Protein AF-A0A1I1TSI1-F1 (afdb_monomer)

Foldseek 3Di:
DVLLVVLLVLLVVLLVLLVLLLVLLVLCQPPDPNNDPVVVSLVSLVPSLVVLVVSLVVVVCCCVVVVRDDDPLNSVLSVVLSVLSVVCSPDDDDSVSSVVSSVSSVVSSVVSVVVSVCSVPPDPPD

Structure (mmCIF, N/CA/C/O backbone):
data_AF-A0A1I1TSI1-F1
#
_entry.id   AF-A0A1I1TSI1-F1
#
loop_
_atom_site.group_PDB
_atom_site.id
_atom_site.type_symbol
_atom_site.label_atom_id
_atom_site.label_alt_id
_atom_site.label_comp_id
_atom_site.label_asym_id
_atom_site.label_entity_id
_atom_site.label_seq_id
_atom_site.pdbx_PDB_ins_code
_atom_site.Cartn_x
_atom_site.Cartn_y
_atom_site.Cartn_z
_atom_site.occupancy
_atom_site.B_iso_or_equiv
_atom_site.auth_seq_id
_atom_site.auth_comp_id
_atom_site.auth_asym_id
_atom_site.auth_atom_id
_atom_site.pdbx_PDB_model_num
ATOM 1 N N . MET A 1 1 ? -21.316 3.271 17.394 1.00 55.59 1 MET A N 1
ATOM 2 C CA . MET A 1 1 ? -21.723 3.083 15.975 1.00 55.59 1 MET A CA 1
ATOM 3 C C . MET A 1 1 ? -20.929 3.926 14.962 1.00 55.59 1 MET A C 1
ATOM 5 O O . MET A 1 1 ? -20.455 3.345 13.994 1.00 55.59 1 MET A O 1
ATOM 9 N N . LYS A 1 2 ? -20.707 5.243 15.164 1.00 72.94 2 LYS A N 1
ATOM 10 C CA . LYS A 1 2 ? -19.961 6.109 14.207 1.00 72.94 2 LYS A CA 1
ATOM 11 C C . LYS A 1 2 ? -18.517 5.671 13.898 1.00 72.94 2 LYS A C 1
ATOM 13 O O . LYS A 1 2 ? -18.071 5.831 12.772 1.00 72.94 2 LYS A O 1
ATOM 18 N N . GLN A 1 3 ? -17.786 5.123 14.870 1.00 74.06 3 GLN A N 1
ATOM 19 C CA . GLN A 1 3 ? -16.387 4.714 14.674 1.00 74.06 3 GLN A CA 1
ATOM 20 C C . GLN A 1 3 ? -16.244 3.469 13.792 1.00 74.06 3 GLN A C 1
ATOM 22 O O . GLN A 1 3 ? -15.420 3.447 12.886 1.00 74.06 3 GLN A O 1
ATOM 27 N N . LYS A 1 4 ? -17.058 2.434 14.045 1.00 77.75 4 LYS A N 1
ATOM 28 C CA . LYS A 1 4 ? -17.019 1.172 13.291 1.00 77.75 4 LYS A CA 1
ATOM 29 C C . LYS A 1 4 ? -17.292 1.416 11.805 1.00 77.75 4 LYS A C 1
ATOM 31 O O . LYS A 1 4 ? -16.547 0.937 10.957 1.00 77.75 4 LYS A O 1
ATOM 36 N N . SER A 1 5 ? -18.319 2.208 11.493 1.00 82.62 5 SER A N 1
ATOM 37 C CA . SER A 1 5 ? -18.647 2.560 10.108 1.00 82.62 5 SER A CA 1
ATOM 38 C C . SER A 1 5 ? -17.562 3.409 9.444 1.00 82.62 5 SER A C 1
ATOM 40 O O . SER A 1 5 ? -17.311 3.246 8.254 1.00 82.62 5 SER A O 1
ATOM 42 N N . LEU A 1 6 ? -16.884 4.276 10.199 1.00 83.25 6 LEU A N 1
ATOM 43 C CA . LEU A 1 6 ? -15.765 5.067 9.695 1.00 83.25 6 LEU A CA 1
ATOM 44 C C . LEU A 1 6 ? -14.547 4.185 9.378 1.00 83.25 6 LEU A C 1
ATOM 46 O O . LEU A 1 6 ? -13.996 4.305 8.287 1.00 83.25 6 LEU A O 1
ATOM 50 N N . ASN A 1 7 ? -14.173 3.266 10.272 1.00 81.75 7 ASN A N 1
ATOM 51 C CA . ASN A 1 7 ? -13.076 2.320 10.042 1.00 81.75 7 ASN A CA 1
ATOM 52 C C . ASN A 1 7 ? -13.319 1.471 8.788 1.00 81.75 7 ASN A C 1
ATOM 54 O O . ASN A 1 7 ? -12.431 1.358 7.950 1.00 81.75 7 ASN A O 1
ATOM 58 N N . ILE A 1 8 ? -14.541 0.955 8.620 1.00 85.06 8 ILE A N 1
ATOM 59 C CA . ILE A 1 8 ? -14.934 0.195 7.427 1.00 85.06 8 ILE A CA 1
ATOM 60 C C . ILE A 1 8 ? -14.800 1.059 6.167 1.00 85.06 8 ILE A C 1
ATOM 62 O O . ILE A 1 8 ? -14.173 0.629 5.204 1.00 85.06 8 ILE A O 1
ATOM 66 N N . LYS A 1 9 ? -15.323 2.294 6.174 1.00 87.94 9 LYS A N 1
ATOM 67 C CA . LYS A 1 9 ? -15.201 3.213 5.028 1.00 87.94 9 LYS A CA 1
ATOM 68 C C . LYS A 1 9 ? -13.744 3.486 4.662 1.00 87.94 9 LYS A C 1
ATOM 70 O O . LYS A 1 9 ? -13.395 3.404 3.490 1.00 87.94 9 LYS A O 1
ATOM 75 N N . LEU A 1 10 ? -12.894 3.778 5.646 1.00 85.88 10 LEU A N 1
ATOM 76 C CA . LEU A 1 10 ? -11.471 4.014 5.407 1.00 85.88 10 LEU A CA 1
ATOM 77 C C . LEU A 1 10 ? -10.768 2.775 4.858 1.00 85.88 10 LEU A C 1
ATOM 79 O O . LEU A 1 10 ? -10.004 2.896 3.910 1.00 85.88 10 LEU A O 1
ATOM 83 N N . SER A 1 11 ? -11.042 1.594 5.413 1.00 86.50 11 SER A N 1
ATOM 84 C CA . SER A 1 11 ? -10.464 0.342 4.924 1.00 86.50 11 SER A CA 1
ATOM 85 C C . SER A 1 11 ? -10.934 -0.007 3.510 1.00 86.50 11 SER A C 1
ATOM 87 O O . SER A 1 11 ? -10.134 -0.514 2.735 1.00 86.50 11 SER A O 1
ATOM 89 N N . ILE A 1 12 ? -12.176 0.316 3.133 1.00 89.75 12 ILE A N 1
ATOM 90 C CA . ILE A 1 12 ? -12.665 0.160 1.752 1.00 89.75 12 ILE A CA 1
ATOM 91 C C . ILE A 1 12 ? -11.945 1.125 0.805 1.00 89.75 12 ILE A C 1
ATOM 93 O O . ILE A 1 12 ? -11.468 0.700 -0.243 1.00 89.75 12 ILE A O 1
ATOM 97 N N . ILE A 1 13 ? -11.825 2.406 1.173 1.00 90.44 13 ILE A N 1
ATOM 98 C CA . ILE A 1 13 ? -11.102 3.406 0.367 1.00 90.44 13 ILE A CA 1
ATOM 99 C C . ILE A 1 13 ? -9.640 2.984 0.195 1.00 90.44 13 ILE A C 1
ATOM 101 O O . ILE A 1 13 ? -9.113 2.992 -0.913 1.00 90.44 13 ILE A O 1
ATOM 105 N N . GLN A 1 14 ? -8.996 2.560 1.280 1.00 89.81 14 GLN A N 1
ATOM 106 C CA . GLN A 1 14 ? -7.630 2.053 1.261 1.00 89.81 14 GLN A CA 1
ATOM 107 C C . GLN A 1 14 ? -7.491 0.825 0.358 1.00 89.81 14 GLN A C 1
ATOM 109 O O . GLN A 1 14 ? -6.555 0.760 -0.432 1.00 89.81 14 GLN A O 1
ATOM 114 N N . LEU A 1 15 ? -8.422 -0.129 0.445 1.00 92.25 15 LEU A N 1
ATOM 115 C CA . LEU A 1 15 ? -8.424 -1.323 -0.395 1.00 92.25 15 LEU A CA 1
ATOM 116 C C . LEU A 1 15 ? -8.572 -0.969 -1.878 1.00 92.25 15 LEU A C 1
ATOM 118 O O . LEU A 1 15 ? -7.867 -1.523 -2.714 1.00 92.25 15 LEU A O 1
ATOM 122 N N . PHE A 1 16 ? -9.444 -0.017 -2.199 1.00 91.94 16 PHE A N 1
ATOM 123 C CA . PHE A 1 16 ? -9.619 0.463 -3.564 1.00 91.94 16 PHE A CA 1
ATOM 124 C C . PHE A 1 16 ? -8.327 1.077 -4.118 1.00 91.94 16 PHE A C 1
ATOM 126 O O . PHE A 1 16 ? -7.870 0.692 -5.192 1.00 91.94 16 PHE A O 1
ATOM 133 N N . VAL A 1 17 ? -7.684 1.963 -3.351 1.00 91.31 17 VAL A N 1
ATOM 134 C CA . VAL A 1 17 ? -6.398 2.568 -3.738 1.00 91.31 17 VAL A CA 1
ATOM 135 C C . VAL A 1 17 ? -5.313 1.505 -3.889 1.00 91.31 17 VAL A C 1
ATOM 137 O O . VAL A 1 17 ? -4.495 1.586 -4.799 1.00 91.31 17 VAL A O 1
ATOM 140 N N . PHE A 1 18 ? -5.326 0.472 -3.052 1.00 91.06 18 PHE A N 1
ATOM 141 C CA . PHE A 1 18 ? -4.411 -0.654 -3.170 1.00 91.06 18 PHE A CA 1
ATOM 142 C C . PHE A 1 18 ? -4.580 -1.454 -4.457 1.00 91.06 18 PHE A C 1
ATOM 144 O O . PHE A 1 18 ? -3.587 -1.790 -5.096 1.00 91.06 18 PHE A O 1
ATOM 151 N N . VAL A 1 19 ? -5.820 -1.754 -4.842 1.00 90.75 19 VAL A N 1
ATOM 152 C CA . VAL A 1 19 ? -6.108 -2.460 -6.096 1.00 90.75 19 VAL A CA 1
ATOM 153 C C . VAL A 1 19 ? -5.654 -1.621 -7.290 1.00 90.75 19 VAL A C 1
ATOM 155 O O . VAL A 1 19 ? -5.019 -2.156 -8.195 1.00 90.75 19 VAL A O 1
ATOM 158 N N . LEU A 1 20 ? -5.887 -0.304 -7.259 1.00 90.06 20 LEU A N 1
ATOM 159 C CA . LEU A 1 20 ? -5.354 0.609 -8.274 1.00 90.06 20 LEU A CA 1
ATOM 160 C C . LEU A 1 20 ? -3.820 0.598 -8.303 1.00 90.06 20 LEU A C 1
ATOM 162 O O . LEU A 1 20 ? -3.233 0.521 -9.377 1.00 90.06 20 LEU A O 1
ATOM 166 N N . ASN A 1 21 ? -3.170 0.614 -7.136 1.00 90.19 21 ASN A N 1
ATOM 167 C CA . ASN A 1 21 ? -1.711 0.573 -7.037 1.00 90.19 21 ASN A CA 1
ATOM 168 C C . ASN A 1 21 ? -1.136 -0.722 -7.632 1.00 90.19 21 ASN A C 1
ATOM 170 O O . ASN A 1 21 ? -0.161 -0.688 -8.375 1.00 90.19 21 ASN A O 1
ATOM 174 N N . LEU A 1 22 ? -1.769 -1.867 -7.355 1.00 90.00 22 LEU A N 1
ATOM 175 C CA . LEU A 1 22 ? -1.401 -3.154 -7.949 1.00 90.00 22 LEU A CA 1
ATOM 176 C C . LEU A 1 22 ? -1.588 -3.165 -9.464 1.00 90.00 22 LEU A C 1
ATOM 178 O O . LEU A 1 22 ? -0.725 -3.667 -10.181 1.00 90.00 22 LEU A O 1
ATOM 182 N N . PHE A 1 23 ? -2.696 -2.602 -9.946 1.00 89.06 23 PHE A N 1
ATOM 183 C CA . PHE A 1 23 ? -2.956 -2.503 -11.374 1.00 89.06 23 PHE A CA 1
ATOM 184 C C . PHE A 1 23 ? -1.859 -1.693 -12.075 1.00 89.06 23 PHE A C 1
ATOM 186 O O . PHE A 1 23 ? -1.279 -2.183 -13.041 1.00 89.06 23 PHE A O 1
ATOM 193 N N . ILE A 1 24 ? -1.491 -0.534 -11.520 1.00 87.88 24 ILE A N 1
ATOM 194 C CA . ILE A 1 24 ? -0.416 0.329 -12.034 1.00 87.88 24 ILE A CA 1
ATOM 195 C C . ILE A 1 24 ? 0.939 -0.391 -12.038 1.00 87.88 24 ILE A C 1
ATOM 197 O O . ILE A 1 24 ? 1.671 -0.327 -13.023 1.00 87.88 24 ILE A O 1
ATOM 201 N N . PHE A 1 25 ? 1.280 -1.120 -10.970 1.00 85.50 25 PHE A N 1
ATOM 202 C CA . PHE A 1 25 ? 2.509 -1.919 -10.961 1.00 85.50 25 PHE A CA 1
ATOM 203 C C . PHE A 1 25 ? 2.500 -3.016 -12.019 1.00 85.50 25 PHE A C 1
ATOM 205 O O . PHE A 1 25 ? 3.502 -3.218 -12.698 1.00 85.50 25 PHE A O 1
ATOM 212 N N . SER A 1 26 ? 1.372 -3.701 -12.195 1.00 87.88 26 SER A N 1
ATOM 213 C CA . SER A 1 26 ? 1.256 -4.737 -13.218 1.00 87.88 26 SER A CA 1
ATOM 214 C C . SER A 1 26 ? 1.347 -4.160 -14.634 1.00 87.88 26 SER A C 1
ATOM 216 O O . SER A 1 26 ? 1.960 -4.774 -15.498 1.00 87.88 26 SER A O 1
ATOM 218 N N . SER A 1 27 ? 0.819 -2.956 -14.880 1.00 86.75 27 SER A N 1
ATOM 219 C CA . SER A 1 27 ? 0.8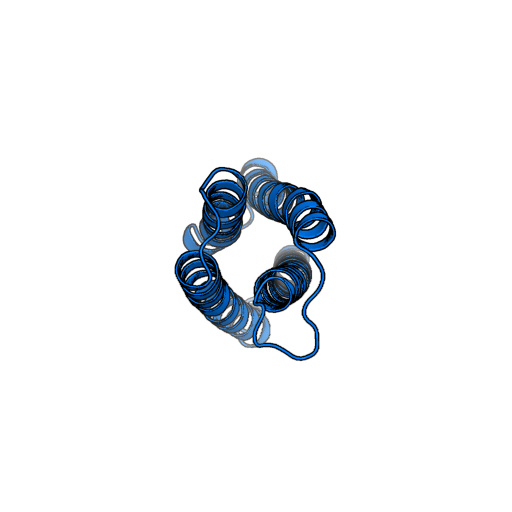82 -2.333 -16.204 1.00 86.75 27 SER A CA 1
ATOM 220 C C . SER A 1 27 ? 2.285 -1.872 -16.598 1.00 86.75 27 SER A C 1
ATOM 222 O O . SER A 1 27 ? 2.501 -1.594 -17.766 1.00 86.75 27 SER A O 1
ATOM 224 N N . MET A 1 28 ? 3.247 -1.805 -15.674 1.00 83.81 28 MET A N 1
ATOM 225 C CA . MET A 1 28 ? 4.651 -1.507 -16.003 1.00 83.81 28 MET A CA 1
ATOM 226 C C . MET A 1 28 ? 5.455 -2.754 -16.401 1.00 83.81 28 MET A C 1
ATOM 228 O O . MET A 1 28 ? 6.617 -2.649 -16.778 1.00 83.81 28 MET A O 1
ATOM 232 N N . MET A 1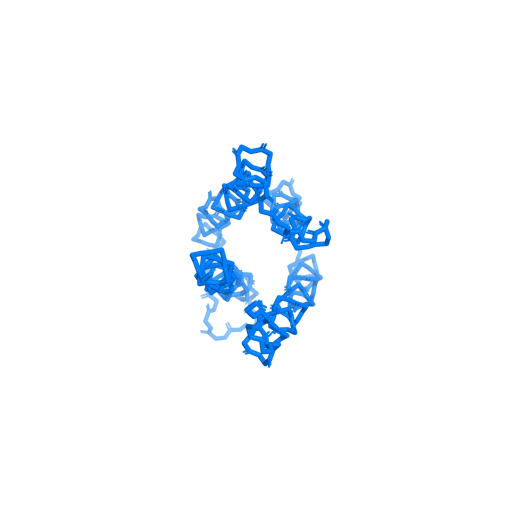 29 ? 4.868 -3.950 -16.321 1.00 85.50 29 MET A N 1
ATOM 233 C CA . MET A 1 29 ? 5.555 -5.183 -16.697 1.00 85.50 29 MET A CA 1
ATOM 234 C C . MET A 1 29 ? 5.40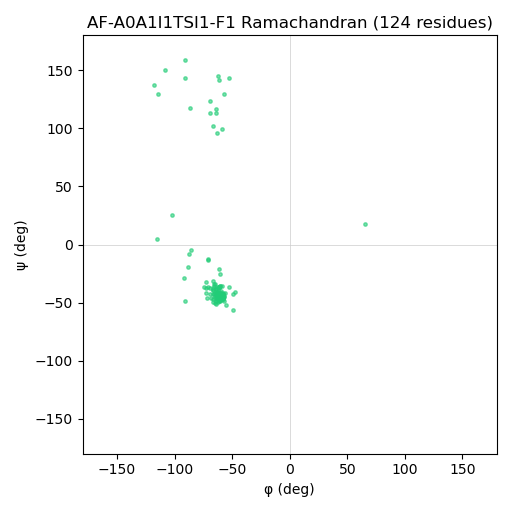6 -5.442 -18.196 1.00 85.50 29 MET A C 1
ATOM 236 O O . MET A 1 29 ? 4.303 -5.685 -18.685 1.00 85.50 29 MET A O 1
ATOM 240 N N . ARG A 1 30 ? 6.528 -5.463 -18.921 1.00 83.44 30 ARG A N 1
ATOM 241 C CA . ARG A 1 30 ? 6.557 -5.570 -20.395 1.00 83.44 30 ARG A CA 1
ATOM 242 C C . ARG A 1 30 ? 5.948 -6.855 -20.958 1.00 83.44 30 ARG A C 1
ATOM 244 O O . ARG A 1 30 ? 5.586 -6.903 -22.127 1.00 83.44 30 ARG A O 1
ATOM 251 N N . PHE A 1 31 ? 5.857 -7.905 -20.145 1.00 82.31 31 PHE A N 1
ATOM 252 C CA . PHE A 1 31 ? 5.331 -9.207 -20.556 1.00 82.31 31 PHE A CA 1
ATOM 253 C C . PHE A 1 31 ? 3.806 -9.335 -20.410 1.00 82.31 31 PHE A C 1
ATOM 255 O O . PHE A 1 31 ? 3.247 -10.347 -20.836 1.00 82.31 31 PHE A O 1
ATOM 262 N N . LEU A 1 32 ? 3.123 -8.362 -19.793 1.00 84.31 32 LEU A N 1
ATOM 263 C CA . LEU A 1 32 ? 1.671 -8.401 -19.612 1.00 84.31 32 LEU A CA 1
ATOM 264 C C . LEU A 1 32 ? 0.947 -7.719 -20.785 1.00 84.31 32 LEU A C 1
ATOM 266 O O . LEU A 1 32 ? 1.409 -6.698 -21.289 1.00 84.31 32 LEU A O 1
ATOM 270 N N . PRO A 1 33 ? -0.222 -8.232 -21.217 1.00 79.62 33 PRO A N 1
ATOM 271 C CA . PRO A 1 33 ? -0.926 -7.705 -22.390 1.00 79.62 33 PRO A CA 1
ATOM 272 C C . PRO A 1 33 ? -1.551 -6.318 -22.162 1.00 79.62 33 PRO A C 1
ATOM 274 O O . PRO A 1 33 ? -1.966 -5.670 -23.116 1.00 79.62 33 PRO A O 1
ATOM 277 N N . TRP A 1 34 ? -1.617 -5.859 -20.910 1.00 83.38 34 TRP A N 1
ATOM 278 C CA . TRP A 1 34 ? -2.032 -4.509 -20.516 1.00 83.38 34 TRP A CA 1
ATOM 279 C C . TRP A 1 34 ? -0.836 -3.618 -20.149 1.00 83.38 34 TRP A C 1
ATOM 281 O O . TRP A 1 34 ? -0.978 -2.689 -19.350 1.00 83.38 34 TRP A O 1
ATOM 291 N N . PHE A 1 35 ? 0.348 -3.918 -20.693 1.00 81.62 35 PHE A N 1
ATOM 292 C CA . PHE A 1 35 ? 1.519 -3.064 -20.551 1.00 81.62 35 PHE A CA 1
ATOM 293 C C . PHE A 1 35 ? 1.214 -1.658 -21.076 1.00 81.62 35 PHE A C 1
ATOM 295 O O . PHE A 1 35 ? 0.722 -1.484 -22.192 1.00 81.62 35 PHE A O 1
ATOM 302 N N . VAL A 1 36 ? 1.520 -0.658 -20.261 1.00 79.06 36 VAL A N 1
ATOM 303 C CA . VAL A 1 36 ? 1.502 0.746 -20.649 1.00 79.06 36 VAL A CA 1
ATOM 304 C C . VAL A 1 36 ? 2.920 1.262 -20.501 1.00 79.06 36 VAL A C 1
ATOM 306 O O . VAL A 1 36 ? 3.599 0.953 -19.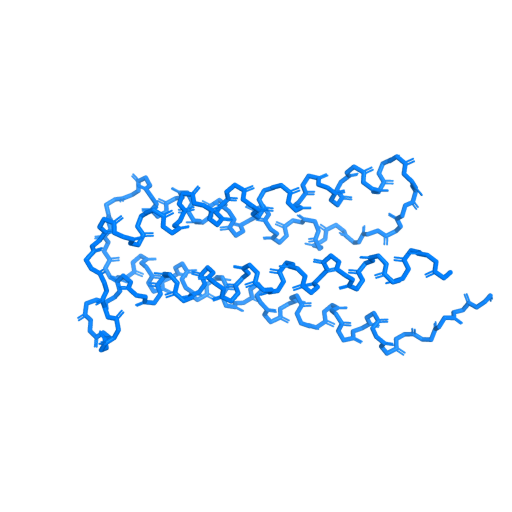523 1.00 79.06 36 VAL A O 1
ATOM 309 N N . GLU A 1 37 ? 3.358 2.042 -21.482 1.00 75.81 37 GLU A N 1
ATOM 310 C CA . GLU A 1 37 ? 4.693 2.623 -21.499 1.00 75.81 37 GLU A CA 1
ATOM 311 C C . GLU A 1 37 ? 4.995 3.371 -20.195 1.00 75.81 37 GLU A C 1
ATOM 313 O O . GLU A 1 37 ? 4.112 4.009 -19.605 1.00 75.81 37 GLU A O 1
ATOM 318 N N . ASP A 1 38 ? 6.252 3.271 -19.753 1.00 69.19 38 ASP A N 1
ATOM 319 C CA . ASP A 1 38 ? 6.683 3.592 -18.391 1.00 69.19 38 ASP A CA 1
ATOM 320 C C . ASP A 1 38 ? 6.140 4.949 -17.907 1.00 69.19 38 ASP A C 1
ATOM 322 O O . ASP A 1 38 ? 5.615 5.041 -16.801 1.00 69.19 38 ASP A O 1
ATOM 326 N N . ALA A 1 39 ? 6.116 5.980 -18.757 1.00 72.38 39 ALA A N 1
ATOM 327 C CA . ALA A 1 39 ? 5.605 7.308 -18.408 1.00 72.38 39 ALA A CA 1
ATOM 328 C C . ALA A 1 39 ? 4.215 7.292 -17.736 1.00 72.38 39 ALA A C 1
ATOM 330 O O . ALA A 1 39 ? 4.006 7.981 -16.737 1.00 72.38 39 ALA A O 1
ATOM 331 N N . PHE A 1 40 ? 3.271 6.483 -18.224 1.00 75.50 40 PHE A N 1
ATOM 332 C CA . PHE A 1 40 ? 1.919 6.428 -17.659 1.00 75.50 40 PHE A CA 1
ATOM 333 C C . PHE A 1 40 ? 1.879 5.681 -16.317 1.00 75.50 40 PHE A C 1
ATOM 335 O O . PHE A 1 40 ? 1.168 6.087 -15.395 1.00 75.50 40 PHE A O 1
ATOM 342 N N . GLY A 1 41 ? 2.687 4.625 -16.176 1.00 78.06 41 GLY A N 1
ATOM 343 C CA . GLY A 1 41 ? 2.856 3.906 -14.911 1.00 78.06 41 GLY A CA 1
ATOM 344 C C . GLY A 1 41 ? 3.436 4.799 -13.812 1.00 78.06 41 GLY A C 1
ATOM 345 O O . GLY A 1 41 ? 2.972 4.774 -12.670 1.00 78.06 41 GLY A O 1
ATOM 346 N N . TRP A 1 42 ? 4.375 5.676 -14.173 1.00 81.00 42 TRP A N 1
ATOM 347 C CA . TRP A 1 42 ? 4.979 6.643 -13.254 1.00 81.00 42 TRP A CA 1
ATOM 348 C C . TRP A 1 42 ? 3.970 7.686 -12.774 1.00 81.00 42 TRP A C 1
ATOM 350 O O . TRP A 1 42 ? 3.914 7.976 -11.578 1.00 81.00 42 TRP A O 1
ATOM 360 N N . PHE A 1 43 ? 3.124 8.211 -13.670 1.00 84.69 43 PHE A N 1
ATOM 361 C CA . PHE A 1 43 ? 2.018 9.090 -13.274 1.00 84.69 43 PHE A CA 1
ATOM 362 C C . PHE A 1 43 ? 1.051 8.391 -12.319 1.00 84.69 43 PHE A C 1
ATOM 364 O O . PHE A 1 43 ? 0.616 8.993 -11.337 1.00 84.69 43 PHE A O 1
ATOM 371 N N . GLY A 1 44 ? 0.762 7.111 -12.563 1.00 84.81 44 GLY A N 1
ATOM 372 C CA . GLY A 1 44 ? -0.024 6.287 -11.652 1.00 84.81 44 GLY A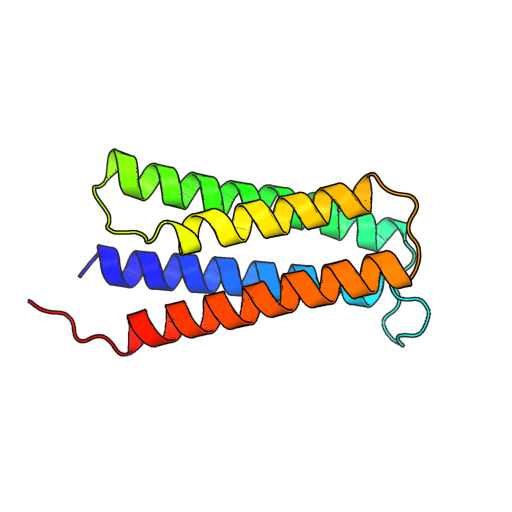 CA 1
ATOM 373 C C . GLY A 1 44 ? 0.572 6.260 -10.243 1.00 84.81 44 GLY A C 1
ATOM 374 O O . GLY A 1 44 ? -0.122 6.594 -9.284 1.00 84.81 44 GLY A O 1
ATOM 375 N N . ILE A 1 45 ? 1.867 5.947 -10.121 1.00 85.19 45 ILE A N 1
ATOM 376 C CA . ILE A 1 45 ? 2.584 5.918 -8.834 1.00 85.19 45 ILE A CA 1
ATOM 377 C C . ILE A 1 45 ? 2.584 7.292 -8.151 1.00 85.19 45 ILE A C 1
ATOM 379 O O . ILE A 1 45 ? 2.355 7.386 -6.942 1.00 85.19 45 ILE A O 1
ATOM 383 N N . LEU A 1 46 ? 2.817 8.365 -8.915 1.00 87.06 46 LEU A N 1
ATOM 384 C CA . LEU A 1 46 ? 2.813 9.741 -8.411 1.00 87.06 46 LEU A CA 1
ATOM 385 C C . LEU A 1 46 ? 1.461 10.153 -7.820 1.00 87.06 46 LEU A C 1
ATOM 387 O O . LEU A 1 46 ? 1.424 11.028 -6.961 1.00 87.06 46 LEU A O 1
ATOM 391 N N . ILE A 1 47 ? 0.362 9.527 -8.244 1.00 87.06 47 ILE A N 1
ATOM 392 C CA . ILE A 1 47 ? -0.972 9.770 -7.692 1.00 87.06 47 ILE A CA 1
ATOM 393 C C . ILE A 1 47 ? -1.258 8.814 -6.528 1.00 87.06 47 ILE A C 1
ATOM 395 O O . ILE A 1 47 ? -1.698 9.253 -5.463 1.00 87.06 47 ILE A O 1
ATOM 399 N N . THR A 1 48 ? -1.012 7.510 -6.685 1.00 89.31 48 THR A N 1
ATOM 400 C CA . THR A 1 48 ? -1.385 6.512 -5.669 1.00 89.31 48 THR A CA 1
ATOM 401 C C . THR A 1 48 ? -0.556 6.619 -4.396 1.00 89.31 48 THR A C 1
ATOM 403 O O . THR A 1 48 ? -1.111 6.462 -3.306 1.00 89.31 48 THR A O 1
ATOM 406 N N . ALA A 1 49 ? 0.741 6.922 -4.492 1.00 88.94 49 ALA A N 1
ATOM 407 C CA . ALA A 1 49 ? 1.615 6.999 -3.325 1.00 88.94 49 ALA A CA 1
ATOM 408 C C . ALA A 1 49 ? 1.217 8.141 -2.360 1.00 88.94 49 ALA A C 1
ATOM 410 O O . ALA A 1 49 ? 0.971 7.853 -1.183 1.00 88.94 49 ALA A O 1
ATOM 411 N N . PRO A 1 50 ? 1.021 9.402 -2.804 1.00 88.56 50 PRO A N 1
ATOM 412 C CA . PRO A 1 50 ? 0.507 10.460 -1.933 1.00 88.56 50 PRO A CA 1
ATOM 413 C C . PRO A 1 50 ? -0.882 10.167 -1.365 1.00 88.56 50 PRO A C 1
ATOM 415 O O . PRO A 1 50 ? -1.150 10.504 -0.213 1.00 88.56 50 PRO A O 1
ATOM 418 N N . VAL A 1 51 ? -1.764 9.514 -2.131 1.00 90.75 51 VAL A N 1
ATOM 419 C CA . VAL A 1 51 ? -3.097 9.130 -1.640 1.00 90.75 51 VAL A CA 1
ATOM 420 C C . VAL A 1 51 ? -2.985 8.108 -0.507 1.00 90.75 51 VAL A C 1
ATOM 422 O O . VAL A 1 51 ? -3.637 8.274 0.525 1.00 90.75 51 VAL A O 1
ATOM 425 N N . LEU A 1 52 ? -2.127 7.090 -0.644 1.00 89.75 52 LEU A N 1
ATOM 426 C CA . LEU A 1 52 ? -1.849 6.132 0.429 1.00 89.75 52 LEU A CA 1
ATOM 427 C C . LEU A 1 52 ? -1.294 6.844 1.672 1.00 89.75 52 LEU A C 1
ATOM 429 O O . LEU A 1 52 ? -1.815 6.640 2.770 1.00 89.75 52 LEU A O 1
ATOM 433 N N . LEU A 1 53 ? -0.321 7.748 1.519 1.00 89.94 53 LEU A N 1
ATOM 434 C CA . LEU A 1 53 ? 0.184 8.557 2.639 1.00 89.94 53 LEU A CA 1
ATOM 435 C C . LEU A 1 53 ? -0.922 9.377 3.303 1.00 89.94 53 LEU A C 1
ATOM 437 O O . LEU A 1 53 ? -1.035 9.372 4.529 1.00 89.94 53 LEU A O 1
ATOM 441 N N . GLY A 1 54 ? -1.766 10.035 2.509 1.00 88.31 54 GLY A N 1
ATOM 442 C CA . GLY A 1 54 ? -2.906 10.807 2.992 1.00 88.31 54 GLY A CA 1
ATOM 443 C C . GLY A 1 54 ? -3.859 9.959 3.831 1.00 88.31 54 GLY A C 1
ATOM 444 O O . GLY A 1 54 ? -4.248 10.370 4.923 1.00 88.31 54 GLY A O 1
ATOM 445 N N . ILE A 1 55 ? -4.170 8.738 3.387 1.00 87.69 55 ILE A N 1
ATOM 446 C CA . ILE A 1 55 ? -4.989 7.788 4.154 1.00 87.69 55 ILE A CA 1
ATOM 447 C C . ILE A 1 55 ? -4.315 7.445 5.488 1.00 87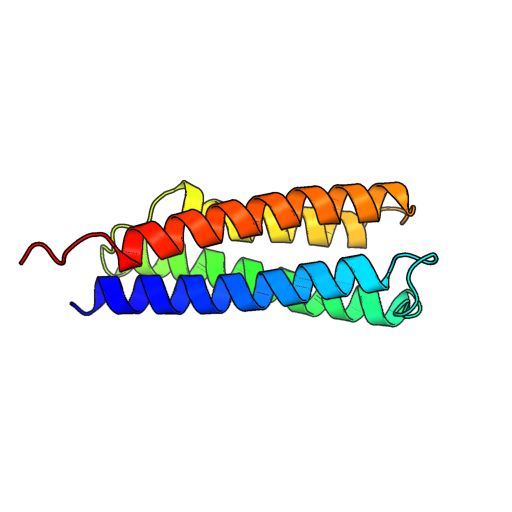.69 55 ILE A C 1
ATOM 449 O O . ILE A 1 55 ? -4.970 7.490 6.532 1.00 87.69 55 ILE A O 1
ATOM 453 N N . GLY A 1 56 ? -3.010 7.156 5.481 1.00 87.81 56 GLY A N 1
ATOM 454 C CA . GLY A 1 56 ? -2.240 6.898 6.701 1.00 87.81 56 GLY A CA 1
ATOM 455 C C . GLY A 1 56 ? -2.288 8.070 7.689 1.00 87.81 56 GLY A C 1
ATOM 456 O O . GLY A 1 56 ? -2.549 7.875 8.879 1.00 87.81 56 GLY A O 1
ATOM 457 N N . ILE A 1 57 ? -2.117 9.300 7.195 1.00 89.25 57 ILE A N 1
ATOM 458 C CA . ILE A 1 57 ? -2.197 10.535 7.990 1.00 89.25 57 ILE A CA 1
ATOM 459 C C . ILE A 1 57 ? -3.600 10.717 8.572 1.00 89.25 57 ILE A C 1
ATOM 461 O O . ILE A 1 57 ? -3.736 10.987 9.766 1.00 89.25 57 ILE A O 1
ATOM 465 N N . VAL A 1 58 ? -4.649 10.517 7.770 1.00 87.19 58 VAL A N 1
ATOM 466 C CA . VAL A 1 58 ? -6.044 10.600 8.225 1.00 87.19 58 VAL A CA 1
ATOM 467 C C . VAL A 1 58 ? -6.308 9.588 9.339 1.00 87.19 58 VAL A C 1
ATOM 469 O O . VAL A 1 58 ? -6.925 9.942 10.343 1.00 87.19 58 VAL A O 1
ATOM 472 N N . MET A 1 59 ? -5.799 8.357 9.229 1.00 86.31 59 MET A N 1
ATOM 473 C CA . MET A 1 59 ? -5.925 7.363 10.301 1.00 86.31 59 MET A CA 1
ATOM 474 C C . MET A 1 59 ? -5.230 7.806 11.595 1.00 86.31 59 MET A C 1
ATOM 476 O O . MET A 1 59 ? -5.806 7.670 12.675 1.00 86.31 59 MET A O 1
ATOM 480 N N . ILE A 1 60 ? -4.018 8.363 11.516 1.00 86.69 60 ILE A N 1
ATOM 481 C CA . ILE A 1 60 ? -3.306 8.889 12.694 1.00 86.69 60 ILE A CA 1
ATOM 482 C C . ILE A 1 60 ? -4.079 10.053 13.319 1.00 86.69 60 ILE A C 1
ATOM 484 O O . ILE A 1 60 ? -4.290 10.074 14.534 1.00 86.69 60 ILE A O 1
ATOM 488 N N . TYR A 1 61 ? -4.535 10.999 12.498 1.00 87.19 61 TYR A N 1
ATOM 489 C CA . TYR A 1 61 ? -5.314 12.148 12.944 1.00 87.19 61 TYR A CA 1
ATOM 490 C C . TYR A 1 61 ? -6.586 11.707 13.670 1.00 87.19 61 TYR A C 1
ATOM 492 O O . TYR A 1 61 ? -6.876 12.157 14.774 1.00 87.19 61 TYR A O 1
ATOM 500 N N . LEU A 1 62 ? -7.320 10.757 13.098 1.00 84.12 62 LEU A N 1
ATOM 501 C CA . LEU A 1 62 ? -8.551 10.233 13.677 1.00 84.12 62 LEU A CA 1
ATOM 502 C C . LEU A 1 62 ? -8.330 9.507 15.005 1.00 84.12 62 LEU A C 1
ATOM 504 O O . LEU A 1 62 ? -9.132 9.660 15.928 1.00 84.12 62 LEU A O 1
ATOM 508 N N . GLN A 1 63 ? -7.235 8.759 15.132 1.00 83.06 63 GLN A N 1
ATOM 509 C CA . GLN A 1 63 ? -6.858 8.160 16.407 1.00 83.06 63 GLN A CA 1
ATOM 510 C C . GLN A 1 63 ? -6.530 9.237 17.452 1.00 83.06 63 GLN A C 1
ATOM 512 O O . GLN A 1 63 ? -7.032 9.167 18.572 1.00 83.06 63 GLN A O 1
ATOM 517 N N . LYS A 1 64 ? -5.702 10.229 17.098 1.00 84.06 64 LYS A N 1
ATOM 518 C CA . LYS A 1 64 ? -5.198 11.243 18.037 1.00 84.06 64 LYS A CA 1
ATOM 519 C C . LYS A 1 64 ? -6.271 12.254 18.449 1.00 84.06 64 LYS A C 1
ATOM 521 O O . LYS A 1 64 ? -6.356 12.603 19.618 1.00 84.06 64 LYS A O 1
ATOM 526 N N . SER A 1 65 ? -7.094 12.709 17.507 1.00 81.00 65 SER A N 1
ATOM 527 C CA . SER A 1 65 ? -8.077 13.775 17.730 1.00 81.00 65 SER A CA 1
ATOM 528 C C . SER A 1 65 ? -9.454 13.267 18.144 1.00 81.00 65 SER A C 1
ATOM 530 O O . SER A 1 65 ? -10.179 13.992 18.818 1.00 81.00 65 SER A O 1
ATOM 532 N N . LYS A 1 66 ? -9.850 12.052 17.737 1.00 74.44 66 LYS A N 1
ATOM 533 C CA . LYS A 1 66 ? -11.184 11.500 18.048 1.00 74.44 66 LYS A CA 1
ATOM 534 C C . LYS A 1 66 ? -11.155 10.267 18.950 1.00 74.44 66 LYS A C 1
ATOM 536 O O . LYS A 1 66 ? -12.207 9.681 19.190 1.00 74.44 66 LYS A O 1
ATOM 541 N N . GLY A 1 67 ? -9.977 9.865 19.435 1.00 73.06 67 GLY A N 1
ATOM 542 C CA . GLY A 1 67 ? -9.819 8.721 20.338 1.00 73.06 67 GLY A CA 1
ATOM 543 C C . GLY A 1 67 ? -10.187 7.377 19.705 1.00 73.06 67 GLY A C 1
ATOM 544 O O . GLY A 1 67 ? -10.435 6.405 20.417 1.00 73.06 67 GLY A O 1
ATOM 545 N N . TYR A 1 68 ? -10.261 7.296 18.371 1.00 76.12 68 TYR A N 1
ATOM 546 C CA . TYR A 1 68 ? -10.639 6.059 17.702 1.00 76.12 68 TYR A CA 1
ATOM 547 C C . TYR A 1 68 ? -9.541 5.003 17.844 1.00 76.12 68 TYR A C 1
ATOM 549 O O . TYR A 1 68 ? -8.401 5.197 17.428 1.00 76.12 68 TYR A O 1
ATOM 557 N N . ALA A 1 69 ? -9.907 3.843 18.384 1.00 74.19 69 ALA A N 1
ATOM 558 C CA . ALA A 1 69 ? -9.081 2.645 18.400 1.00 74.19 69 ALA A CA 1
ATOM 559 C C . ALA A 1 69 ? -8.821 2.153 16.964 1.00 74.19 69 ALA A C 1
ATOM 561 O O . ALA A 1 69 ? -9.638 1.456 16.359 1.00 74.19 69 ALA A O 1
ATOM 562 N N . ILE A 1 70 ? -7.671 2.543 16.421 1.00 76.38 70 ILE A N 1
ATOM 563 C CA . ILE A 1 70 ? -7.120 2.041 15.162 1.00 76.38 70 ILE A CA 1
ATOM 564 C C . ILE A 1 70 ? -5.835 1.287 15.512 1.00 76.38 70 ILE A C 1
ATOM 566 O O . ILE A 1 70 ? -4.978 1.814 16.225 1.00 76.38 70 ILE A O 1
ATOM 570 N N . SER A 1 71 ? -5.691 0.053 15.023 1.00 79.44 71 SER A N 1
ATOM 571 C CA . SER A 1 71 ? -4.483 -0.756 15.248 1.00 79.44 71 SER A CA 1
ATOM 572 C C . SER A 1 71 ? -3.242 -0.088 14.642 1.00 79.44 71 SER A C 1
ATOM 574 O O . SER A 1 71 ? -3.325 0.550 13.591 1.00 79.44 71 SER A O 1
ATOM 576 N N . ALA A 1 72 ? -2.085 -0.231 15.294 1.00 76.88 72 ALA A N 1
ATOM 577 C CA . ALA A 1 72 ? -0.810 0.273 14.783 1.00 76.88 72 ALA A CA 1
ATOM 578 C C . ALA A 1 72 ? -0.477 -0.307 13.396 1.00 76.88 72 ALA A C 1
ATOM 580 O O . ALA A 1 72 ? -0.121 0.452 12.498 1.00 76.88 72 ALA A O 1
ATOM 581 N N . MET A 1 73 ? -0.715 -1.609 13.184 1.00 74.88 73 MET A N 1
ATOM 582 C CA . MET A 1 73 ? -0.508 -2.250 11.877 1.00 74.88 73 MET A CA 1
ATOM 583 C C . MET A 1 73 ? -1.332 -1.587 10.772 1.00 74.88 73 MET A C 1
ATOM 585 O O . MET A 1 73 ? -0.797 -1.277 9.715 1.00 74.88 73 MET A O 1
ATOM 589 N N . ARG A 1 74 ? -2.613 -1.293 11.024 1.00 80.69 74 ARG A N 1
ATOM 590 C CA . ARG A 1 74 ? -3.500 -0.693 10.012 1.00 80.69 74 ARG A CA 1
ATOM 591 C C . ARG A 1 74 ? -3.019 0.663 9.517 1.00 80.69 74 ARG A C 1
ATOM 593 O O . ARG A 1 74 ? -3.158 0.956 8.338 1.00 80.69 74 ARG A O 1
ATOM 600 N N . LYS A 1 75 ? -2.433 1.458 10.412 1.00 83.31 75 LYS A N 1
ATOM 601 C CA . LYS A 1 75 ? -1.861 2.764 10.068 1.00 83.31 75 LYS A CA 1
ATOM 602 C C . LYS A 1 75 ? -0.578 2.612 9.275 1.00 83.31 75 LYS A C 1
ATOM 604 O O . LYS A 1 75 ? -0.351 3.404 8.380 1.00 83.31 75 LYS A O 1
ATOM 609 N N . MET A 1 76 ? 0.244 1.617 9.605 1.00 85.31 76 MET A N 1
ATOM 610 C CA . MET A 1 76 ? 1.558 1.414 8.995 1.00 85.31 76 MET A CA 1
ATOM 611 C C . MET A 1 76 ? 1.470 0.881 7.560 1.00 85.31 76 MET A C 1
ATOM 613 O O . MET A 1 76 ? 2.297 1.243 6.729 1.00 85.31 76 MET A O 1
ATOM 617 N N . ILE A 1 77 ? 0.450 0.071 7.259 1.00 87.94 77 ILE A N 1
ATOM 618 C CA . ILE A 1 77 ? 0.204 -0.510 5.930 1.00 87.94 77 ILE A CA 1
ATOM 619 C C . ILE A 1 77 ? 0.263 0.531 4.789 1.00 87.94 77 ILE A C 1
ATOM 621 O O . ILE A 1 77 ? 1.069 0.344 3.876 1.00 87.94 77 ILE A O 1
ATOM 625 N N . PRO A 1 78 ? -0.527 1.625 4.802 1.00 86.56 78 PRO A N 1
ATOM 626 C CA . PRO A 1 78 ? -0.500 2.602 3.716 1.00 86.56 78 PRO A CA 1
ATOM 627 C C . PRO A 1 78 ? 0.834 3.365 3.624 1.00 86.56 78 PRO A C 1
ATOM 629 O O . PRO A 1 78 ? 1.267 3.684 2.519 1.00 86.56 78 PRO A O 1
ATOM 632 N N . PHE A 1 79 ? 1.534 3.601 4.744 1.00 88.19 79 PHE A N 1
ATOM 633 C CA . PHE A 1 79 ? 2.871 4.215 4.717 1.00 88.19 79 PHE A CA 1
ATOM 634 C C . PHE A 1 79 ? 3.897 3.307 4.050 1.00 88.19 79 PHE A C 1
ATOM 636 O O . PHE A 1 79 ? 4.608 3.745 3.152 1.00 88.19 79 PHE A O 1
ATOM 643 N N . LEU A 1 80 ? 3.953 2.038 4.456 1.00 87.38 80 LEU A N 1
ATOM 644 C CA . LEU A 1 80 ? 4.866 1.060 3.871 1.00 87.38 80 LEU A CA 1
ATOM 645 C C . LEU A 1 80 ? 4.607 0.906 2.370 1.00 87.38 80 LEU A C 1
ATOM 647 O O . LEU A 1 80 ? 5.543 0.984 1.580 1.00 87.38 80 LEU A O 1
ATOM 651 N N . ALA A 1 81 ? 3.344 0.782 1.963 1.00 87.25 81 ALA A N 1
ATOM 652 C CA . ALA A 1 81 ? 2.973 0.714 0.554 1.00 87.25 81 ALA A CA 1
ATOM 653 C C . ALA A 1 81 ? 3.429 1.943 -0.245 1.00 87.25 81 ALA A C 1
ATOM 655 O O . ALA A 1 81 ? 3.976 1.807 -1.342 1.00 87.25 81 ALA A O 1
ATOM 656 N N . SER A 1 82 ? 3.273 3.144 0.318 1.00 88.62 82 SER A N 1
ATOM 657 C CA . SER A 1 82 ? 3.782 4.357 -0.317 1.00 88.62 82 SER A CA 1
ATOM 658 C C . SER A 1 82 ? 5.306 4.395 -0.382 1.00 88.62 82 SER A C 1
ATOM 660 O O . SER A 1 82 ? 5.8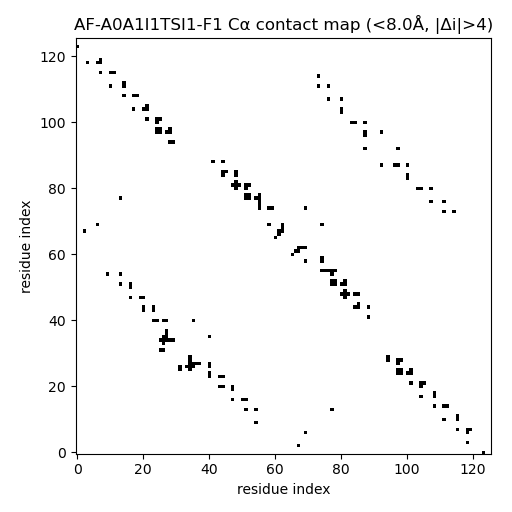31 4.854 -1.390 1.00 88.62 82 SER A O 1
ATOM 662 N N . ILE A 1 83 ? 6.021 3.942 0.651 1.00 87.69 83 ILE A N 1
ATOM 663 C CA . ILE A 1 83 ? 7.491 3.905 0.653 1.00 87.69 83 ILE A CA 1
ATOM 664 C C . ILE A 1 83 ? 7.987 3.000 -0.473 1.00 87.69 83 ILE A C 1
ATOM 666 O O . ILE A 1 83 ? 8.834 3.419 -1.254 1.00 87.69 83 ILE A O 1
ATOM 670 N N . PHE A 1 84 ? 7.418 1.799 -0.608 1.00 85.31 84 PHE A N 1
ATOM 671 C CA . PHE A 1 84 ? 7.754 0.898 -1.712 1.00 85.31 84 PHE A CA 1
ATOM 672 C C . PHE A 1 84 ? 7.425 1.511 -3.075 1.00 85.31 84 PHE A C 1
ATOM 674 O O . PHE A 1 84 ? 8.189 1.345 -4.021 1.00 85.31 84 PHE A O 1
ATOM 681 N N . SER A 1 85 ? 6.330 2.265 -3.169 1.00 84.94 85 SER A N 1
ATOM 682 C CA . SER A 1 85 ? 5.946 2.911 -4.424 1.00 84.94 85 SER A CA 1
ATOM 683 C C . SER A 1 85 ? 6.895 4.045 -4.816 1.00 84.94 85 SER A C 1
ATOM 685 O O . SER A 1 85 ? 7.344 4.107 -5.956 1.00 84.94 85 SER A O 1
ATOM 687 N N . ILE A 1 86 ? 7.294 4.880 -3.856 1.00 85.62 86 ILE A N 1
ATOM 688 C CA . ILE A 1 86 ? 8.299 5.931 -4.060 1.00 85.62 86 ILE A CA 1
ATOM 689 C C . ILE A 1 86 ? 9.677 5.321 -4.349 1.00 85.62 86 ILE A C 1
ATOM 691 O O . ILE A 1 86 ? 10.416 5.838 -5.178 1.00 85.62 86 ILE A O 1
ATOM 695 N N . TYR A 1 87 ? 10.028 4.206 -3.707 1.00 84.44 87 TYR A N 1
ATOM 696 C CA . TYR A 1 87 ? 11.288 3.513 -3.965 1.00 84.44 87 TYR A CA 1
ATOM 697 C C . TYR A 1 87 ? 11.401 3.046 -5.421 1.00 84.44 87 TYR A C 1
ATOM 699 O O . TYR A 1 87 ? 12.454 3.229 -6.031 1.00 84.44 87 TYR A O 1
ATOM 707 N N . ILE A 1 88 ? 10.324 2.496 -5.992 1.00 82.62 88 ILE A N 1
ATOM 708 C CA . ILE A 1 88 ? 10.289 2.115 -7.412 1.00 82.62 88 ILE A CA 1
ATOM 709 C C . ILE A 1 88 ? 10.416 3.334 -8.324 1.00 82.62 88 ILE A C 1
ATOM 711 O O . ILE A 1 88 ? 11.135 3.259 -9.312 1.00 82.62 88 ILE A O 1
ATOM 715 N N . LEU A 1 89 ? 9.793 4.459 -7.965 1.00 81.56 89 LEU A N 1
ATOM 716 C CA . LEU A 1 89 ? 9.923 5.715 -8.708 1.00 81.56 89 LEU A CA 1
ATOM 717 C C . LEU A 1 89 ? 11.373 6.239 -8.736 1.00 81.56 89 LEU A C 1
ATOM 719 O O . LEU A 1 89 ? 11.807 6.812 -9.729 1.00 81.56 89 LEU A O 1
ATOM 723 N N . LEU A 1 90 ? 12.116 6.080 -7.637 1.00 80.06 90 LEU A N 1
ATOM 724 C CA . LEU A 1 90 ? 13.482 6.600 -7.497 1.00 80.06 90 LEU A CA 1
ATOM 725 C C . LEU A 1 90 ? 14.569 5.631 -7.988 1.00 80.06 90 LEU A C 1
ATOM 727 O O . LEU A 1 90 ? 15.700 6.055 -8.219 1.00 80.06 90 LEU A O 1
ATOM 731 N N . SER A 1 91 ? 14.262 4.340 -8.108 1.00 74.00 91 SER A N 1
ATOM 732 C CA . SER A 1 91 ? 15.234 3.312 -8.497 1.00 74.00 91 SER A CA 1
ATOM 733 C C . SER A 1 91 ? 15.269 3.103 -10.011 1.00 74.00 91 SER A C 1
ATOM 735 O O . SER A 1 91 ? 14.300 3.371 -10.714 1.00 74.00 91 SER A O 1
ATOM 737 N N . TYR A 1 92 ? 16.374 2.552 -10.526 1.00 66.25 92 TYR A N 1
ATOM 738 C CA . TYR A 1 92 ? 16.413 2.055 -11.904 1.00 66.25 92 TYR A CA 1
ATOM 739 C C . TYR A 1 92 ? 15.432 0.882 -12.039 1.00 66.25 92 TYR A C 1
ATOM 741 O O . TYR A 1 92 ? 15.606 -0.163 -11.400 1.00 66.25 92 TYR A O 1
ATOM 749 N N . ILE A 1 93 ? 14.366 1.080 -12.816 1.00 70.94 93 ILE A N 1
ATOM 750 C CA . ILE A 1 93 ? 13.275 0.115 -12.947 1.00 70.94 93 ILE A CA 1
ATOM 751 C C . ILE A 1 93 ? 13.781 -1.114 -13.700 1.00 70.94 93 ILE A C 1
ATOM 753 O O . ILE A 1 93 ? 14.094 -1.062 -14.886 1.00 70.94 93 ILE A O 1
ATOM 757 N N . THR A 1 94 ? 13.836 -2.238 -12.990 1.00 80.38 94 THR A N 1
ATOM 758 C CA . THR A 1 94 ? 13.941 -3.566 -13.597 1.00 80.38 94 THR A CA 1
ATOM 759 C C . THR A 1 94 ? 12.612 -4.283 -13.415 1.00 80.38 94 THR A C 1
ATOM 761 O O . THR A 1 94 ? 11.932 -4.0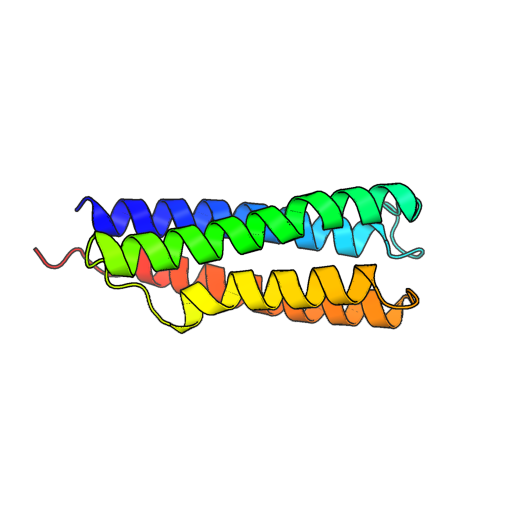67 -12.406 1.00 80.38 94 THR A O 1
ATOM 764 N N . ASP A 1 95 ? 12.261 -5.176 -14.342 1.00 78.69 95 ASP A N 1
ATOM 765 C CA . ASP A 1 95 ? 11.048 -5.996 -14.223 1.00 78.69 95 ASP A CA 1
ATOM 766 C C . ASP A 1 95 ? 11.008 -6.739 -12.873 1.00 78.69 95 ASP A C 1
ATOM 768 O O . ASP A 1 95 ? 9.964 -6.824 -12.229 1.00 78.69 95 ASP A O 1
ATOM 772 N N . PHE A 1 96 ? 12.168 -7.191 -12.378 1.00 83.44 96 PHE A N 1
ATOM 773 C CA . PHE A 1 96 ? 12.295 -7.831 -11.068 1.00 83.44 96 PHE A CA 1
ATOM 774 C C . PHE A 1 96 ? 11.900 -6.904 -9.908 1.00 83.44 96 PHE A C 1
ATOM 776 O O . PHE A 1 96 ? 11.138 -7.309 -9.029 1.00 83.44 96 PHE A O 1
ATOM 783 N N . SER A 1 97 ? 12.364 -5.650 -9.910 1.00 83.69 97 SER A N 1
ATOM 784 C CA . SER A 1 97 ? 12.002 -4.664 -8.883 1.00 83.69 97 SER A CA 1
ATOM 785 C C . SER A 1 97 ? 10.492 -4.404 -8.861 1.00 83.69 97 SER A C 1
ATOM 787 O O . SER A 1 97 ? 9.892 -4.352 -7.786 1.00 83.69 97 SER A O 1
ATOM 789 N N . VAL A 1 98 ? 9.861 -4.298 -10.037 1.00 84.50 98 VAL A N 1
ATOM 790 C CA . VAL A 1 98 ? 8.407 -4.096 -10.160 1.00 84.50 98 VAL A CA 1
ATOM 791 C C . VAL A 1 98 ? 7.639 -5.312 -9.635 1.00 84.50 98 VAL A C 1
ATOM 793 O O . VAL A 1 98 ? 6.678 -5.149 -8.885 1.00 84.50 98 VAL A O 1
ATOM 796 N N . ILE A 1 99 ? 8.086 -6.532 -9.952 1.00 87.19 99 ILE A N 1
ATOM 797 C CA . ILE A 1 99 ? 7.486 -7.778 -9.445 1.00 87.19 99 ILE A CA 1
ATOM 798 C C . ILE A 1 99 ? 7.583 -7.857 -7.919 1.00 87.19 99 ILE A C 1
ATOM 800 O O . ILE A 1 99 ? 6.596 -8.171 -7.251 1.00 87.19 99 ILE A O 1
ATOM 804 N N . MET A 1 100 ? 8.743 -7.528 -7.347 1.00 87.06 100 MET A N 1
ATOM 805 C CA . MET A 1 100 ? 8.928 -7.512 -5.895 1.00 87.06 100 MET A CA 1
ATOM 806 C C . MET A 1 100 ? 8.011 -6.485 -5.221 1.00 87.06 100 MET A C 1
ATOM 808 O O . MET A 1 100 ? 7.357 -6.798 -4.223 1.00 87.06 100 MET A O 1
ATOM 812 N N . ALA A 1 101 ? 7.901 -5.277 -5.782 1.00 85.88 101 ALA A N 1
ATOM 813 C CA . ALA A 1 101 ? 6.986 -4.257 -5.276 1.00 85.88 101 ALA A CA 1
ATOM 814 C C . ALA A 1 101 ? 5.518 -4.694 -5.377 1.00 85.88 101 ALA A C 1
ATOM 816 O O . ALA A 1 101 ? 4.756 -4.486 -4.427 1.00 85.88 101 ALA A O 1
ATOM 817 N N . LEU A 1 102 ? 5.128 -5.342 -6.479 1.00 89.31 102 LEU A N 1
ATOM 818 C CA . LEU A 1 102 ? 3.798 -5.920 -6.658 1.00 89.31 102 LEU A CA 1
ATOM 819 C C . LEU A 1 102 ? 3.506 -6.967 -5.572 1.00 89.31 102 LEU A C 1
ATOM 821 O O . LEU A 1 102 ? 2.464 -6.894 -4.925 1.00 89.31 102 LEU A O 1
ATOM 825 N N . ALA A 1 103 ? 4.433 -7.896 -5.320 1.00 90.25 103 ALA A N 1
ATOM 826 C CA . ALA A 1 103 ? 4.269 -8.957 -4.326 1.00 90.25 103 ALA A CA 1
ATOM 827 C C . ALA A 1 103 ? 4.090 -8.406 -2.900 1.00 90.25 103 ALA A C 1
ATOM 829 O O . ALA A 1 103 ? 3.188 -8.829 -2.171 1.00 90.25 103 ALA A O 1
ATOM 830 N N . VAL A 1 104 ? 4.896 -7.411 -2.511 1.00 89.38 104 VAL A N 1
ATOM 831 C CA . VAL A 1 104 ? 4.773 -6.753 -1.200 1.00 89.38 104 VAL A CA 1
ATOM 832 C C . VAL A 1 104 ? 3.441 -6.007 -1.082 1.00 89.38 104 VAL A C 1
ATOM 834 O O . VAL A 1 104 ? 2.735 -6.160 -0.083 1.00 89.38 104 VAL A O 1
ATOM 837 N N . ASN A 1 105 ? 3.057 -5.236 -2.107 1.00 90.00 105 ASN A N 1
ATOM 838 C CA . ASN A 1 105 ? 1.770 -4.538 -2.122 1.00 90.00 105 ASN A CA 1
ATOM 839 C C . ASN A 1 105 ? 0.597 -5.527 -2.072 1.00 90.00 105 ASN A C 1
ATOM 841 O O . ASN A 1 105 ? -0.382 -5.274 -1.375 1.00 90.00 105 ASN A O 1
ATOM 845 N N . PHE A 1 106 ? 0.708 -6.680 -2.731 1.00 91.06 106 PHE A N 1
ATOM 846 C CA . PHE A 1 106 ? -0.320 -7.715 -2.712 1.00 91.06 106 PHE A CA 1
ATOM 847 C C . PHE A 1 106 ? -0.502 -8.306 -1.308 1.00 91.06 106 PHE A C 1
ATOM 849 O O . PHE A 1 106 ? -1.629 -8.430 -0.828 1.00 91.06 106 PHE A O 1
ATOM 856 N N . GLY A 1 107 ? 0.595 -8.560 -0.587 1.00 90.88 107 GLY A N 1
ATOM 857 C CA . GLY A 1 107 ? 0.539 -8.944 0.826 1.00 90.88 107 GLY A CA 1
ATOM 858 C C . GLY A 1 107 ? -0.203 -7.914 1.687 1.00 90.88 107 GLY A C 1
ATOM 859 O O . GLY A 1 107 ? -1.052 -8.273 2.504 1.00 90.88 107 GLY A O 1
ATOM 860 N N . MET A 1 108 ? 0.038 -6.621 1.453 1.00 90.75 108 MET A N 1
ATOM 861 C CA . MET A 1 108 ? -0.665 -5.538 2.152 1.00 90.75 108 MET A CA 1
ATOM 862 C C . MET A 1 108 ? -2.169 -5.521 1.874 1.00 90.75 108 MET A C 1
ATOM 864 O O . MET A 1 108 ? -2.959 -5.252 2.786 1.00 90.75 108 MET A O 1
ATOM 868 N N . VAL A 1 109 ? -2.581 -5.844 0.646 1.00 91.94 109 VAL A N 1
ATOM 869 C CA . VAL A 1 109 ? -3.997 -5.981 0.274 1.00 91.94 109 VAL A CA 1
ATOM 870 C C . VAL A 1 109 ? -4.649 -7.099 1.074 1.00 91.94 109 VAL A C 1
ATOM 872 O O . VAL A 1 109 ? -5.679 -6.868 1.705 1.00 91.94 109 VAL A O 1
ATOM 875 N N . ILE A 1 110 ? -4.021 -8.278 1.124 1.00 91.62 110 ILE A N 1
ATOM 876 C CA . ILE A 1 110 ? -4.533 -9.428 1.882 1.00 91.62 110 ILE A CA 1
ATOM 877 C C . ILE A 1 110 ? -4.716 -9.057 3.357 1.00 91.62 110 ILE A C 1
ATOM 879 O O . ILE A 1 110 ? -5.790 -9.264 3.920 1.00 91.62 110 ILE A O 1
ATOM 883 N N . ILE A 1 111 ? -3.702 -8.448 3.978 1.00 89.56 111 ILE A N 1
ATOM 884 C CA . ILE A 1 111 ? -3.773 -8.019 5.381 1.00 89.56 111 ILE A CA 1
ATOM 885 C C . ILE A 1 111 ? -4.910 -7.003 5.581 1.00 89.56 111 ILE A C 1
ATOM 887 O O . ILE A 1 111 ? -5.666 -7.091 6.552 1.00 89.56 111 ILE A O 1
ATOM 891 N N . THR A 1 112 ? -5.079 -6.059 4.652 1.00 88.75 112 THR A N 1
ATOM 892 C CA . THR A 1 112 ? -6.169 -5.071 4.692 1.00 88.75 112 THR A CA 1
ATOM 893 C C . THR A 1 112 ? -7.547 -5.736 4.599 1.00 88.75 112 THR A C 1
ATOM 895 O O . THR A 1 112 ? -8.446 -5.370 5.358 1.00 88.75 112 THR A O 1
ATOM 898 N N . ILE A 1 113 ? -7.713 -6.748 3.740 1.00 90.44 113 ILE A N 1
ATOM 899 C CA . ILE A 1 113 ? -8.952 -7.534 3.619 1.00 90.44 113 ILE A CA 1
ATOM 900 C C . ILE A 1 113 ? -9.249 -8.280 4.919 1.00 90.44 113 ILE A C 1
ATOM 902 O O . ILE A 1 113 ? -10.372 -8.213 5.415 1.00 90.44 113 ILE A O 1
ATOM 906 N N . VAL A 1 114 ? -8.254 -8.948 5.510 1.00 89.94 114 VAL A N 1
ATOM 907 C CA . VAL A 1 114 ? -8.418 -9.661 6.789 1.00 89.94 114 VAL A CA 1
ATOM 908 C C . VAL A 1 114 ? -8.911 -8.706 7.875 1.00 89.94 114 VAL A C 1
ATOM 910 O O . VAL A 1 114 ? -9.858 -9.010 8.600 1.00 89.94 114 VAL A O 1
ATOM 913 N N . PHE A 1 115 ? -8.321 -7.516 7.956 1.00 86.38 115 PHE A N 1
ATOM 914 C CA . PHE A 1 115 ? -8.753 -6.479 8.884 1.00 86.38 115 PHE A CA 1
ATOM 915 C C . PHE A 1 115 ? -10.180 -5.981 8.613 1.00 86.38 115 PHE A C 1
ATOM 917 O O . PHE A 1 115 ? -10.965 -5.821 9.550 1.00 86.38 115 PHE A O 1
ATOM 924 N N . LEU A 1 116 ? -10.544 -5.773 7.348 1.00 87.44 116 LEU A N 1
AT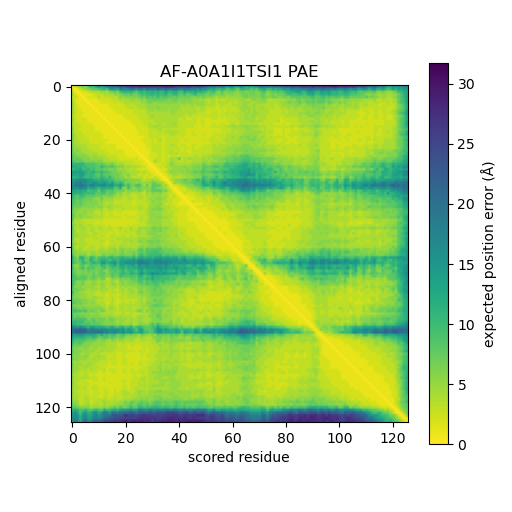OM 925 C CA . LEU A 1 116 ? -11.896 -5.375 6.965 1.00 87.44 116 LEU A CA 1
ATOM 926 C C . LEU A 1 116 ? -12.933 -6.443 7.346 1.00 87.44 116 LEU A C 1
ATOM 928 O O . LEU A 1 116 ? -13.965 -6.115 7.928 1.00 87.44 116 LEU A O 1
ATOM 932 N N . LEU A 1 117 ? -12.639 -7.719 7.088 1.00 87.12 117 LEU A N 1
ATOM 933 C CA . LEU A 1 117 ? -13.497 -8.843 7.468 1.00 87.12 117 LEU A CA 1
ATOM 934 C C . LEU A 1 117 ? -13.676 -8.920 8.986 1.00 87.12 117 LEU A C 1
ATOM 936 O O . LEU A 1 117 ? -14.802 -9.059 9.461 1.00 87.12 117 LEU A O 1
ATOM 940 N N . GLN A 1 118 ? -12.596 -8.756 9.755 1.00 85.25 118 GLN A N 1
ATOM 941 C CA . GLN A 1 118 ? -12.676 -8.696 11.216 1.00 85.25 118 GLN A CA 1
ATOM 942 C C . GLN A 1 118 ? -13.596 -7.566 11.688 1.00 85.25 118 GLN A C 1
ATOM 944 O O . GLN A 1 118 ? -14.402 -7.781 12.591 1.00 85.25 118 GLN A O 1
ATOM 949 N N . ASP A 1 119 ? -13.515 -6.381 11.081 1.00 83.00 119 ASP A N 1
ATOM 950 C CA . ASP A 1 119 ? -14.391 -5.266 11.445 1.00 83.00 119 ASP A CA 1
ATOM 951 C C . ASP A 1 119 ? -15.849 -5.542 11.094 1.00 83.00 119 ASP A C 1
ATOM 953 O O . ASP A 1 119 ? -16.732 -5.198 11.874 1.00 83.00 119 ASP A O 1
ATOM 957 N N . ILE A 1 120 ? -16.127 -6.174 9.955 1.00 85.12 120 ILE A N 1
ATOM 958 C CA . ILE A 1 120 ? -17.494 -6.530 9.563 1.00 85.12 120 ILE A CA 1
ATOM 959 C C . ILE A 1 120 ? -18.072 -7.548 10.556 1.00 85.12 120 ILE A C 1
ATOM 961 O O . ILE A 1 120 ? -19.133 -7.299 11.134 1.00 85.12 120 ILE A O 1
ATOM 965 N N . ILE A 1 121 ? -17.334 -8.634 10.808 1.00 83.00 121 ILE A N 1
ATOM 966 C CA . ILE A 1 121 ? -17.780 -9.793 11.593 1.00 83.00 121 ILE A CA 1
ATOM 967 C C . ILE A 1 121 ? -17.890 -9.470 13.087 1.00 83.00 121 ILE A C 1
ATOM 969 O O . ILE A 1 121 ? -18.796 -9.970 13.751 1.00 83.00 121 ILE A O 1
ATOM 973 N N . LYS A 1 122 ? -17.000 -8.638 13.649 1.00 75.31 122 LYS A N 1
ATOM 974 C CA . LYS A 1 122 ? -16.995 -8.373 15.095 1.00 75.31 122 LYS A CA 1
ATOM 975 C C . LYS A 1 122 ? -18.307 -7.683 15.505 1.00 75.31 122 LYS A C 1
ATOM 977 O O . LYS A 1 122 ? -18.561 -6.558 15.053 1.00 75.31 122 LYS A O 1
ATOM 982 N N . PRO A 1 123 ? -19.151 -8.306 16.350 1.00 56.22 123 PRO A N 1
ATOM 983 C CA . PRO A 1 123 ? -20.426 -7.718 16.733 1.00 56.22 123 PRO A CA 1
ATOM 984 C C . PRO A 1 123 ? -20.188 -6.387 17.448 1.00 56.22 123 PRO A C 1
ATOM 986 O O . PRO A 1 123 ? -19.222 -6.229 18.199 1.00 56.22 123 PRO A O 1
ATOM 989 N N . SER A 1 124 ? -21.052 -5.407 17.167 1.00 55.00 124 SER A N 1
ATOM 990 C CA . SER A 1 124 ? -21.094 -4.147 17.911 1.00 55.00 124 SER A CA 1
ATOM 991 C C . SER A 1 124 ? -21.369 -4.497 19.369 1.00 55.00 124 SER A C 1
ATOM 993 O O . SER A 1 124 ? -22.512 -4.781 19.710 1.00 55.00 124 SER A O 1
ATOM 995 N N . ARG A 1 125 ? -20.339 -4.534 20.222 1.00 47.59 125 ARG A N 1
ATOM 996 C CA . ARG A 1 125 ? -20.565 -4.496 21.668 1.00 47.59 125 ARG A CA 1
ATOM 997 C C . ARG A 1 125 ? -21.142 -3.112 21.956 1.00 47.59 125 ARG A C 1
ATOM 999 O O . ARG A 1 125 ? -20.416 -2.123 21.844 1.00 47.59 125 ARG A O 1
ATOM 1006 N N . ASN A 1 126 ? -22.462 -3.080 22.141 1.00 38.00 126 ASN A N 1
ATOM 1007 C CA . ASN A 1 126 ? -23.163 -1.972 22.778 1.00 38.00 126 ASN A CA 1
ATOM 1008 C C . ASN A 1 126 ? -22.623 -1.793 24.194 1.00 38.00 126 ASN A C 1
ATOM 1010 O O . ASN A 1 126 ? -22.354 -2.834 24.837 1.00 38.00 126 ASN A O 1
#

pLDDT: mean 83.17, std 8.71, range [38.0, 92.25]

Nearest PDB structures (foldseek):
  1aep-assembly1_A  TM=5.068E-01  e=2.799E+00  Locusta migratoria
  5w93-assembly3_C  TM=5.513E-01  e=4.493E+00  Mus musculus
  8aw5-assembly1_A  TM=5.790E-01  e=9.380E+00  Aquifex aeolicus VF5
  8fih-assembly1_C  TM=3.697E-01  e=5.261E+00  synthetic construct
  8r5s-assembly1_B  TM=2.958E-01  e=9.380E+00  unidentified

Mean predicted aligned error: 6.11 Å

Sequence (126 aa):
MKQKSLNIKLSIIQLFVFVLNLFIFSSMMRFLPWFVEDAFGWFGILITAPVLLGIGIVMIYLQKSKGYAISAMRKMIPFLASIFSIYILLSYITDFSVIMALAVNFGMVIITIVFLLQDIIKPSRN

Solvent-accessible surface area (backbone atoms only — not comparable to full-atom values): 6888 Å² total; per-residue (Å²): 113,73,64,63,56,46,52,50,51,52,48,50,54,50,49,52,51,45,54,52,46,45,50,35,43,52,21,54,30,86,89,41,96,66,46,42,66,62,73,59,30,51,54,44,45,68,51,44,26,58,50,30,38,49,51,23,50,50,49,51,48,42,30,73,76,68,68,45,94,66,58,71,66,70,38,45,48,31,42,53,50,21,50,50,44,50,48,54,74,75,44,88,84,42,71,67,58,44,51,53,49,38,53,54,48,48,52,48,46,53,54,50,49,54,53,46,50,49,60,69,68,52,74,83,82,124

Radius of gyration: 15.81 Å; Cα contacts (8 Å, |Δi|>4): 112; chains: 1; bounding box: 40×24×45 Å

Secondary structure (DSSP, 8-state):
-HHHHHHHHHHHHHHHHHHHHHHHHHHT-TTSTT---HHHHHHHHHHHHHHHHHHHHHHHHHHHHH-----HHHHHHHHHHHHHHHHHHHS---HHHHHHHHHHHHHHHHHHHHHHHHHHHS----